Protein AF-A0A401TVE0-F1 (afdb_monomer)

pLDDT: mean 74.95, std 12.43, range [40.84, 87.5]

Radius of gyration: 21.17 Å; Cα contacts (8 Å, |Δi|>4): 58; chains: 1; bounding box: 26×67×61 Å

Sequence (113 aa):
MEPEGRFAAMRFAALLNNLSQSLSRDNVDSLKFLCREMIGKRRLEAMASGLQLFQQLEELNLLGPDNTDTLSGLLSAIQRHDLQQQLDAFQQRGQEPQADSGNSSNGHGEVRG

Solvent-accessible surface area (backbone atoms only — not comparable to full-atom values): 6924 Å² total; per-residue (Å²): 136,78,75,64,63,60,57,46,48,53,56,41,52,53,48,45,52,52,49,35,70,74,48,49,72,71,51,36,52,52,48,51,62,66,40,38,79,79,67,30,62,76,56,52,74,73,39,90,46,53,43,51,51,53,53,50,32,36,77,68,70,56,25,47,78,91,40,49,63,57,56,46,54,52,32,58,74,70,67,37,62,71,58,45,52,58,51,49,55,50,45,55,71,70,50,72,79,91,73,89,77,79,91,86,85,84,87,75,85,82,77,91,128

Foldseek 3Di:
DDPVQVVQQVLVLVLLVVVQVVDDPVLLVLLLVVCCVVQNPVQSVVDPTSSSVQVSCVVVVVDGSVHCPNVVVSCVSVPNVVSVVSSVVSNCVVDPPPPPDDDDDDDDDDDDD

Mean predicted aligned error: 11.14 Å

Organism: Chiloscyllium punctatum (NCBI:txid137246)

InterPro domains:
  IPR001875 Death effector domain [PF01335] (12-92)
  IPR001875 Death effector domain [PS50168] (11-89)
  IPR001875 Death effector domain [SM00031] (10-89)
  IPR011029 Death-like domain superfamily [G3DSA:1.10.533.10] (10-109)
  IPR011029 Death-like domain superfamily [SSF47986] (10-100)

Secondary structure (DSSP, 8-state):
--SHHHHHHHHHHHHHHHHHHH--HHHHHHHHHHHHHHT-HHHHHT--SHHHHHHHHHHTTSS-SS--HHHHHHHHHTT-HHHHHHHHHHHHHHS-------------PPPP-

Nearest PDB structures (foldseek):
  8yd8-assembly1_L  TM=9.693E-01  e=2.804E-05  Homo sapiens
  6p6b-assembly1_A  TM=9.054E-01  e=4.141E-03  Homo sapiens
  4iz7-assembly2_B  TM=8.717E-01  e=6.786E-03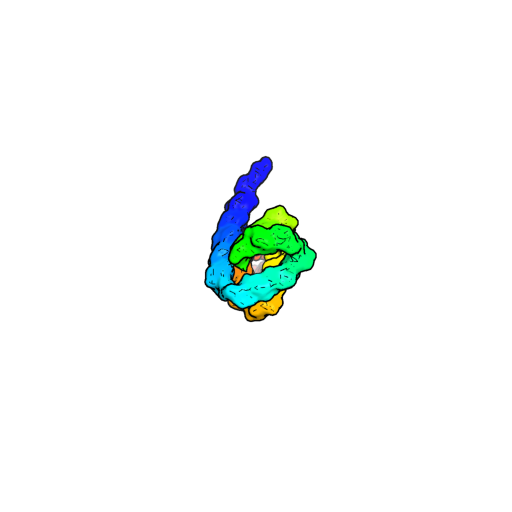  Cricetulus griseus
  1n3k-assembly1_A  TM=7.708E-01  e=6.786E-03  Cricetulus griseus
  6p6c-assembly1_A  TM=7.173E-01  e=9.965E-03  Homo sapiens

Structure (mmCIF, N/CA/C/O backbone):
data_AF-A0A401TVE0-F1
#
_entry.id   AF-A0A401TVE0-F1
#
loop_
_atom_site.group_PDB
_atom_site.id
_atom_site.type_symbol
_atom_site.label_atom_id
_atom_site.label_alt_id
_atom_site.label_comp_id
_atom_site.label_asym_id
_atom_site.label_entity_id
_atom_site.label_seq_id
_atom_site.pdbx_PDB_ins_code
_atom_site.Cartn_x
_atom_site.Cartn_y
_atom_site.Cartn_z
_atom_site.occupancy
_atom_site.B_iso_or_equiv
_atom_site.auth_seq_id
_atom_site.auth_comp_id
_atom_site.auth_asym_id
_atom_site.auth_atom_id
_atom_site.pdbx_PDB_model_num
ATOM 1 N N . MET A 1 1 ? 7.306 -24.201 13.526 1.00 40.84 1 MET A N 1
ATOM 2 C CA . MET A 1 1 ? 6.729 -22.893 13.149 1.00 40.84 1 MET A CA 1
ATOM 3 C C . MET A 1 1 ? 7.707 -22.234 12.204 1.00 40.84 1 MET A C 1
ATOM 5 O O . MET A 1 1 ? 8.890 -22.188 12.519 1.00 40.84 1 MET A O 1
ATOM 9 N N . GLU A 1 2 ? 7.237 -21.891 11.014 1.00 44.50 2 GLU A N 1
ATOM 10 C CA . GLU A 1 2 ? 8.047 -21.805 9.796 1.00 44.50 2 GLU A CA 1
ATOM 11 C C . GLU A 1 2 ? 8.758 -20.442 9.653 1.00 44.50 2 GLU A C 1
ATOM 13 O O . GLU A 1 2 ? 8.135 -19.403 9.873 1.00 44.50 2 GLU A O 1
ATOM 18 N N . PRO A 1 3 ? 10.061 -20.410 9.308 1.00 50.44 3 PRO A N 1
ATOM 19 C CA . PRO A 1 3 ? 10.832 -19.172 9.153 1.00 50.44 3 PRO A CA 1
ATOM 20 C C . PRO A 1 3 ? 10.589 -18.436 7.820 1.00 50.44 3 PRO A C 1
ATOM 22 O O . P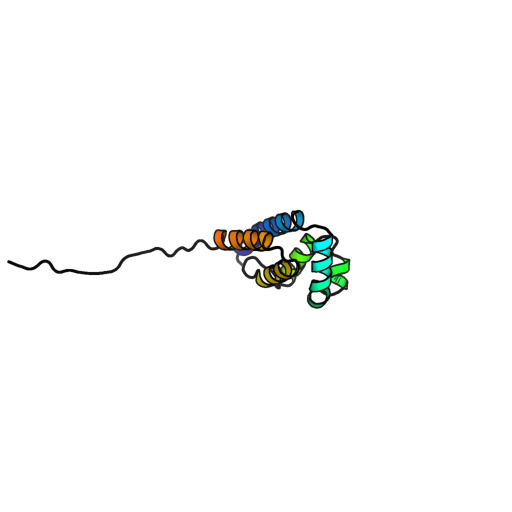RO A 1 3 ? 11.078 -17.319 7.657 1.00 50.44 3 PRO A O 1
ATOM 25 N N . GLU A 1 4 ? 9.830 -19.016 6.886 1.0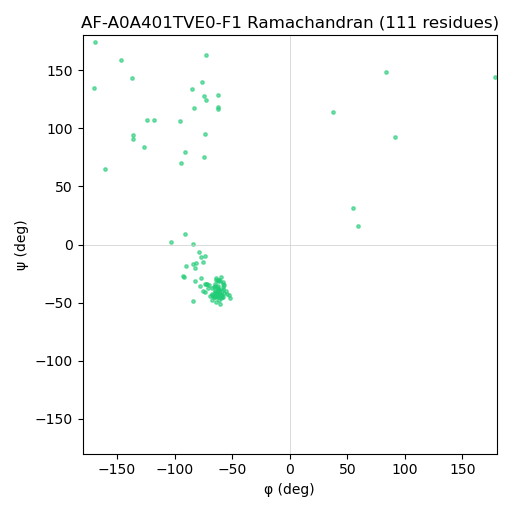0 52.62 4 GLU A N 1
ATOM 26 C CA . GLU A 1 4 ? 9.676 -18.495 5.516 1.00 52.62 4 GLU A CA 1
ATOM 27 C C . GLU A 1 4 ? 8.830 -17.213 5.442 1.00 52.62 4 GLU A C 1
ATOM 29 O O . GLU A 1 4 ? 9.161 -16.282 4.704 1.00 52.62 4 GLU A O 1
ATOM 34 N N . GLY A 1 5 ? 7.818 -17.078 6.306 1.00 61.03 5 GLY A N 1
ATOM 35 C CA . GLY A 1 5 ? 6.944 -15.898 6.322 1.00 61.03 5 GLY A CA 1
ATOM 36 C C . GLY A 1 5 ? 7.663 -14.587 6.673 1.00 61.03 5 GLY A C 1
ATOM 37 O O . GLY A 1 5 ? 7.286 -13.520 6.190 1.00 61.03 5 GLY A O 1
ATOM 38 N N . ARG A 1 6 ? 8.751 -14.639 7.460 1.00 65.88 6 ARG A N 1
ATOM 39 C CA . ARG A 1 6 ? 9.490 -13.425 7.868 1.00 65.88 6 ARG A CA 1
ATOM 40 C C . ARG A 1 6 ? 10.239 -12.784 6.702 1.00 65.88 6 ARG A C 1
ATOM 42 O O . ARG A 1 6 ? 10.333 -11.560 6.647 1.00 65.88 6 ARG A O 1
ATOM 49 N N . PHE A 1 7 ? 10.759 -13.584 5.772 1.00 75.69 7 PHE A N 1
ATOM 50 C CA . PHE A 1 7 ? 11.506 -13.064 4.626 1.00 75.69 7 PHE A CA 1
ATOM 51 C C . PHE A 1 7 ? 10.579 -12.439 3.580 1.00 75.69 7 PHE A C 1
ATOM 53 O O . PHE A 1 7 ? 10.886 -11.365 3.058 1.00 75.69 7 PHE A O 1
ATOM 60 N N . ALA A 1 8 ? 9.424 -13.060 3.323 1.00 74.19 8 ALA A N 1
ATOM 61 C CA . ALA A 1 8 ? 8.399 -12.501 2.444 1.00 74.19 8 ALA A CA 1
ATOM 62 C C . ALA A 1 8 ? 7.864 -11.165 2.987 1.00 74.19 8 ALA A C 1
ATOM 64 O O . ALA A 1 8 ? 7.828 -10.178 2.250 1.00 74.19 8 ALA A O 1
ATOM 65 N N . ALA A 1 9 ? 7.571 -11.096 4.292 1.00 75.38 9 ALA A N 1
ATOM 66 C CA . ALA A 1 9 ? 7.141 -9.866 4.954 1.00 75.38 9 ALA A CA 1
ATOM 67 C C . A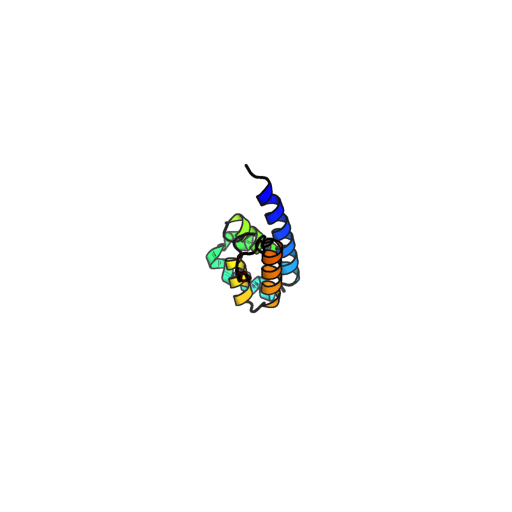LA A 1 9 ? 8.195 -8.747 4.870 1.00 75.38 9 ALA A C 1
ATOM 69 O O . ALA A 1 9 ? 7.855 -7.614 4.553 1.00 75.38 9 ALA A O 1
ATOM 70 N N . MET A 1 10 ? 9.490 -9.040 5.061 1.00 80.38 10 MET A N 1
ATOM 71 C CA . MET A 1 10 ? 10.552 -8.025 4.919 1.00 80.38 10 MET A CA 1
ATOM 72 C C . MET A 1 10 ? 10.675 -7.489 3.490 1.00 80.38 10 MET A C 1
ATOM 74 O O . MET A 1 10 ? 10.839 -6.284 3.288 1.00 80.38 10 MET A O 1
ATOM 78 N N . ARG A 1 11 ? 10.591 -8.371 2.488 1.00 82.81 11 ARG A N 1
ATOM 79 C CA . ARG A 1 11 ? 10.621 -7.969 1.076 1.00 82.81 11 ARG A CA 1
ATOM 80 C C . ARG A 1 11 ? 9.395 -7.125 0.725 1.00 82.81 11 ARG A C 1
ATOM 82 O O . ARG A 1 11 ? 9.529 -6.116 0.034 1.00 82.81 11 ARG A O 1
ATOM 89 N N . PHE A 1 12 ? 8.231 -7.500 1.247 1.00 83.56 12 PHE A N 1
ATOM 90 C CA . PHE A 1 12 ? 6.991 -6.759 1.067 1.00 83.56 12 PHE A CA 1
ATOM 91 C C . PHE A 1 12 ? 7.040 -5.395 1.768 1.00 83.56 12 PHE A C 1
ATOM 93 O O . PHE A 1 12 ? 6.742 -4.378 1.153 1.00 83.56 12 PHE A O 1
ATOM 100 N N . ALA A 1 13 ? 7.535 -5.324 3.004 1.00 83.00 13 ALA A N 1
ATOM 101 C CA . ALA A 1 13 ? 7.737 -4.070 3.726 1.00 83.00 13 ALA A CA 1
ATOM 102 C C . ALA A 1 13 ? 8.675 -3.106 2.974 1.00 83.00 13 ALA A C 1
ATOM 104 O O . ALA A 1 13 ? 8.424 -1.899 2.930 1.00 83.00 13 ALA A O 1
ATOM 105 N N . ALA A 1 14 ? 9.725 -3.624 2.324 1.00 85.94 14 ALA A N 1
ATOM 106 C CA . ALA A 1 14 ? 10.603 -2.822 1.472 1.00 85.94 14 ALA A CA 1
ATOM 107 C C . ALA A 1 14 ? 9.873 -2.272 0.231 1.00 85.94 14 ALA A C 1
ATOM 109 O O . ALA A 1 14 ? 10.060 -1.103 -0.117 1.00 85.94 14 ALA A O 1
ATOM 110 N N . LEU A 1 15 ? 9.010 -3.080 -0.398 1.00 86.56 15 LEU A N 1
ATOM 111 C CA . LEU A 1 15 ? 8.141 -2.643 -1.492 1.00 86.56 15 LEU A CA 1
ATOM 112 C C . LEU A 1 15 ? 7.194 -1.530 -1.024 1.00 86.56 15 LEU A C 1
ATOM 114 O O . LEU A 1 15 ? 7.163 -0.465 -1.633 1.00 86.56 15 LEU A O 1
ATOM 118 N N . LEU A 1 16 ? 6.481 -1.733 0.088 1.00 85.94 16 LEU A N 1
ATOM 119 C CA . LEU A 1 16 ? 5.571 -0.737 0.661 1.00 85.94 16 LEU A CA 1
ATOM 120 C C . LEU A 1 16 ? 6.277 0.593 0.934 1.00 85.94 16 LEU A C 1
ATOM 122 O O . LEU A 1 16 ? 5.717 1.658 0.677 1.00 85.94 16 LEU A O 1
ATOM 126 N N . ASN A 1 17 ? 7.519 0.545 1.420 1.00 86.88 17 ASN A N 1
ATOM 127 C CA . ASN A 1 17 ? 8.328 1.738 1.640 1.00 86.88 17 ASN A CA 1
ATOM 128 C C . ASN A 1 17 ? 8.679 2.458 0.329 1.00 86.88 17 ASN A C 1
ATOM 130 O O . ASN A 1 17 ? 8.703 3.687 0.293 1.00 86.88 17 ASN A O 1
ATOM 134 N N . ASN A 1 18 ? 8.926 1.726 -0.758 1.00 87.50 18 ASN A N 1
ATOM 135 C CA . ASN A 1 18 ? 9.139 2.324 -2.075 1.00 87.50 18 ASN A CA 1
ATOM 136 C C . ASN A 1 18 ? 7.849 2.970 -2.609 1.00 87.50 18 ASN A C 1
ATOM 138 O O . ASN A 1 18 ? 7.840 4.149 -2.965 1.00 87.50 18 ASN A O 1
ATOM 142 N N . LEU A 1 19 ? 6.728 2.245 -2.535 1.00 85.06 19 LEU A N 1
ATOM 143 C CA . LEU A 1 19 ? 5.417 2.755 -2.939 1.00 85.06 19 LEU A CA 1
ATOM 144 C C . LEU A 1 19 ? 5.043 4.009 -2.141 1.00 85.06 19 LEU A C 1
ATOM 146 O O . LEU A 1 19 ? 4.607 4.999 -2.718 1.00 85.06 19 LEU A O 1
ATOM 150 N N . SER A 1 20 ? 5.280 4.010 -0.826 1.00 83.69 20 SER A N 1
ATOM 151 C CA . SER A 1 20 ? 5.030 5.168 0.034 1.00 83.69 20 SER A CA 1
ATOM 152 C C . SER A 1 20 ? 5.872 6.389 -0.331 1.00 83.69 20 SER A C 1
ATOM 154 O O . SER A 1 20 ? 5.403 7.499 -0.102 1.00 83.69 20 SER A O 1
ATOM 156 N N . GLN A 1 21 ? 7.081 6.221 -0.870 1.00 84.44 21 GLN A N 1
ATOM 157 C CA . GLN A 1 21 ? 7.896 7.347 -1.346 1.00 84.44 21 GLN A CA 1
ATOM 158 C C . GLN A 1 21 ? 7.350 7.929 -2.649 1.00 84.44 21 GLN A C 1
ATOM 160 O O . GLN A 1 21 ? 7.389 9.139 -2.858 1.00 84.44 21 GLN A O 1
ATOM 165 N N . SER A 1 22 ? 6.782 7.074 -3.495 1.00 85.25 22 SER A N 1
ATOM 166 C CA . SER A 1 22 ? 6.069 7.492 -4.698 1.00 85.25 22 SER A CA 1
ATOM 167 C C . SER A 1 22 ? 4.680 8.070 -4.396 1.00 85.25 22 SER A C 1
ATOM 169 O O . SER A 1 22 ? 4.088 8.724 -5.252 1.00 85.25 22 SER A O 1
ATOM 171 N N . LEU A 1 23 ? 4.118 7.880 -3.199 1.00 83.69 23 LEU A N 1
ATOM 172 C CA . LEU A 1 23 ? 2.844 8.484 -2.806 1.00 83.69 23 LEU A CA 1
ATOM 173 C C . LEU A 1 23 ? 3.038 9.922 -2.307 1.00 83.69 23 LEU A C 1
ATOM 175 O O . LEU A 1 23 ? 3.663 10.178 -1.282 1.00 83.69 23 LEU A O 1
ATOM 179 N N . SER A 1 24 ? 2.434 10.875 -3.015 1.00 81.88 24 SER A N 1
ATOM 180 C CA . SER A 1 24 ? 2.324 12.268 -2.573 1.00 81.88 24 SER A CA 1
ATOM 181 C C . SER A 1 24 ? 1.320 12.422 -1.425 1.00 81.88 24 SER A C 1
ATOM 183 O O . SER A 1 24 ? 0.473 11.554 -1.207 1.00 81.88 24 SER A O 1
ATOM 185 N N . ARG A 1 25 ? 1.379 13.554 -0.712 1.00 81.81 25 ARG A N 1
ATOM 186 C CA . ARG A 1 25 ? 0.482 13.854 0.421 1.00 81.81 25 ARG A CA 1
ATOM 187 C C . ARG A 1 25 ? -0.998 13.740 0.044 1.00 81.81 25 ARG A C 1
ATOM 189 O O . ARG A 1 25 ? -1.737 13.114 0.789 1.00 81.81 25 ARG A O 1
ATOM 196 N N . ASP A 1 26 ? -1.394 14.239 -1.125 1.00 83.81 26 ASP A N 1
ATOM 197 C CA . ASP A 1 26 ? -2.767 14.143 -1.646 1.00 83.81 26 ASP A CA 1
ATOM 198 C C . ASP A 1 26 ? -3.231 12.695 -1.860 1.00 83.81 26 ASP A C 1
ATOM 200 O O . ASP A 1 26 ? -4.363 12.331 -1.533 1.00 83.81 26 ASP A O 1
ATOM 204 N N . ASN A 1 27 ? -2.334 11.831 -2.347 1.00 85.25 27 ASN A N 1
ATOM 205 C CA . ASN A 1 27 ? -2.633 10.410 -2.511 1.00 85.25 27 ASN A CA 1
ATOM 206 C C . ASN A 1 27 ? -2.803 9.736 -1.147 1.00 85.25 27 ASN A C 1
ATOM 208 O O . ASN A 1 27 ? -3.724 8.948 -0.960 1.00 85.25 27 ASN A O 1
ATOM 212 N N . VAL A 1 28 ? -1.929 10.052 -0.184 1.00 82.81 28 VAL A N 1
ATOM 213 C CA . VAL A 1 28 ? -2.030 9.530 1.186 1.00 82.81 28 VAL A CA 1
ATOM 214 C C . VAL A 1 28 ? -3.324 9.996 1.849 1.00 82.81 28 VAL A C 1
ATOM 216 O O . VAL A 1 28 ? -3.967 9.199 2.524 1.00 82.81 28 VAL A O 1
ATOM 219 N N . ASP A 1 29 ? -3.734 11.247 1.647 1.00 83.44 29 ASP A N 1
ATOM 220 C CA . ASP A 1 29 ? -4.987 11.773 2.194 1.00 83.44 29 ASP A CA 1
ATOM 221 C C . ASP A 1 29 ? -6.210 11.056 1.601 1.00 83.44 29 ASP A C 1
ATOM 223 O O . ASP A 1 29 ? -7.068 10.566 2.338 1.00 83.44 29 ASP A O 1
ATOM 227 N N . SER A 1 30 ? -6.213 10.852 0.280 1.00 86.69 30 SER A N 1
ATOM 228 C CA . SER A 1 30 ? -7.245 10.071 -0.415 1.00 86.69 30 SER A CA 1
ATOM 229 C C . SER A 1 30 ? -7.328 8.636 0.121 1.00 86.69 30 SER A C 1
ATOM 231 O O . SER A 1 30 ? -8.411 8.139 0.438 1.00 86.69 30 SER A O 1
ATOM 233 N N . LEU A 1 31 ? -6.176 7.983 0.307 1.00 84.50 31 LEU A N 1
ATOM 234 C CA . LEU A 1 31 ? -6.087 6.645 0.895 1.00 84.50 31 LEU A CA 1
ATOM 235 C C . LEU A 1 31 ? -6.598 6.608 2.337 1.00 84.50 31 LEU A C 1
ATOM 237 O O . LEU A 1 31 ? -7.321 5.683 2.702 1.00 84.50 31 LEU A O 1
ATOM 241 N N . LYS A 1 32 ? -6.262 7.611 3.155 1.00 81.62 32 LYS A N 1
ATOM 242 C CA . LYS A 1 32 ? -6.767 7.735 4.529 1.00 81.62 32 LYS A CA 1
ATOM 243 C C . LYS A 1 32 ? -8.285 7.867 4.556 1.00 81.62 32 LYS A C 1
ATOM 245 O O . LYS A 1 32 ? -8.925 7.278 5.425 1.00 81.62 32 LYS A O 1
ATOM 250 N N . PHE A 1 33 ? -8.862 8.604 3.609 1.00 84.06 33 PHE A N 1
ATOM 251 C CA . PHE A 1 33 ? -10.306 8.783 3.520 1.00 84.06 33 PHE A CA 1
ATOM 252 C C . PHE A 1 33 ? -11.022 7.467 3.195 1.00 84.06 33 PHE A C 1
ATOM 254 O O . PHE A 1 33 ? -11.981 7.108 3.878 1.00 84.06 33 PHE A O 1
ATOM 261 N N . LEU A 1 34 ? -10.497 6.713 2.224 1.00 83.62 34 LEU A N 1
ATOM 262 C CA . LEU A 1 34 ? -10.995 5.389 1.831 1.00 83.62 34 LEU A CA 1
ATOM 263 C C . LEU A 1 34 ? -10.826 4.357 2.954 1.00 83.62 34 LEU A C 1
ATOM 265 O O . LEU A 1 34 ? -11.753 3.625 3.293 1.00 83.62 34 LEU A O 1
ATOM 269 N N . CYS A 1 35 ? -9.657 4.337 3.595 1.00 79.62 35 CYS A N 1
ATOM 270 C CA . CYS A 1 35 ? -9.355 3.396 4.671 1.00 79.62 35 CYS A CA 1
ATOM 271 C C . CYS A 1 35 ? -10.068 3.718 5.983 1.00 79.62 35 CYS A C 1
ATOM 273 O O . CYS A 1 35 ? -10.033 2.894 6.896 1.00 79.62 35 CYS A O 1
ATOM 275 N N . ARG A 1 36 ? -10.720 4.879 6.128 1.00 80.81 36 ARG A N 1
ATOM 276 C CA . ARG A 1 36 ? -11.372 5.237 7.397 1.00 80.81 36 ARG A CA 1
ATOM 277 C C . ARG A 1 36 ? -12.469 4.271 7.800 1.00 80.81 36 ARG A C 1
ATOM 279 O O . ARG A 1 36 ? -12.694 4.099 8.996 1.00 80.81 36 ARG A O 1
ATOM 286 N N . GLU A 1 37 ? -13.132 3.680 6.816 1.00 76.75 37 GLU A N 1
ATOM 287 C CA . GLU A 1 37 ? -14.211 2.725 7.035 1.00 76.75 37 GLU A CA 1
ATOM 288 C C . GLU A 1 37 ? -13.678 1.315 7.321 1.00 76.75 37 GLU A C 1
ATOM 290 O O . GLU A 1 37 ? -14.256 0.605 8.135 1.00 76.75 37 GLU A O 1
ATOM 295 N N . MET A 1 38 ? -12.524 0.949 6.749 1.00 76.31 38 MET A N 1
ATOM 296 C CA . MET A 1 38 ? -11.890 -0.363 6.949 1.00 76.31 38 MET A CA 1
ATOM 297 C C . MET A 1 38 ? -11.035 -0.436 8.227 1.00 76.31 38 MET A C 1
ATOM 299 O O . MET A 1 38 ? -11.144 -1.376 9.005 1.00 76.31 38 MET A O 1
ATOM 303 N N . ILE A 1 39 ? -10.163 0.554 8.444 1.00 77.19 39 ILE A N 1
ATOM 304 C CA . ILE A 1 39 ? -9.141 0.576 9.508 1.00 77.19 39 ILE A CA 1
ATOM 305 C C . ILE A 1 39 ? -9.656 1.270 10.785 1.00 77.19 39 ILE A C 1
ATOM 307 O O . ILE A 1 39 ? -9.204 0.981 11.896 1.00 77.19 39 ILE A O 1
ATOM 311 N N . GLY A 1 40 ? -10.612 2.191 10.637 1.00 76.38 40 GLY A N 1
ATOM 312 C CA . GLY A 1 40 ? -11.196 2.965 11.730 1.00 76.38 40 GLY A CA 1
ATOM 313 C C . GLY A 1 40 ? -10.380 4.201 12.137 1.00 76.38 40 GLY A C 1
ATOM 314 O O . GLY A 1 40 ? -9.148 4.225 12.094 1.00 76.38 40 GLY A O 1
ATOM 315 N N . LYS A 1 41 ? -11.087 5.249 12.594 1.00 73.88 41 LYS A N 1
ATOM 316 C CA . LYS A 1 41 ? -10.498 6.556 12.959 1.00 73.88 41 LYS A CA 1
ATOM 317 C C . LYS A 1 41 ? -9.335 6.453 13.955 1.00 73.88 41 LYS A C 1
ATOM 319 O O . LYS A 1 41 ? -8.307 7.072 13.720 1.00 73.88 41 LYS A O 1
ATOM 324 N N . ARG A 1 42 ? -9.447 5.622 15.003 1.00 77.25 42 ARG A N 1
ATOM 325 C CA . ARG A 1 42 ? -8.389 5.475 16.029 1.00 77.25 42 ARG A CA 1
ATOM 326 C C . ARG A 1 42 ? -7.039 5.059 15.450 1.00 77.25 42 ARG A C 1
ATOM 328 O O . ARG A 1 42 ? -6.009 5.549 15.894 1.00 77.25 42 ARG A O 1
ATOM 335 N N . ARG A 1 43 ? -7.035 4.130 14.492 1.00 75.31 43 ARG A N 1
ATOM 336 C CA . ARG A 1 43 ? -5.792 3.643 13.884 1.00 75.31 43 ARG A CA 1
ATOM 337 C C . ARG A 1 43 ? -5.258 4.637 12.859 1.00 75.31 43 ARG A C 1
ATOM 339 O O . ARG A 1 43 ? -4.054 4.844 12.810 1.00 75.31 43 ARG A O 1
ATOM 346 N N . LEU A 1 44 ? -6.140 5.310 12.120 1.00 77.06 44 LEU A N 1
ATOM 347 C CA . LEU A 1 44 ? -5.757 6.392 11.209 1.00 77.06 44 LEU A CA 1
ATOM 348 C C . LEU A 1 44 ? -5.121 7.591 11.910 1.00 77.06 44 LEU A C 1
ATOM 350 O O . LEU A 1 44 ? -4.185 8.172 11.369 1.00 77.06 44 LEU A O 1
ATOM 354 N N . GLU A 1 45 ? -5.592 7.955 13.103 1.00 74.06 45 GLU A N 1
ATOM 355 C CA . GLU A 1 45 ? -4.987 9.033 13.895 1.00 74.06 45 GLU A CA 1
ATOM 356 C C . GLU A 1 45 ? -3.552 8.699 14.325 1.00 74.06 45 GLU A C 1
ATOM 358 O O . GLU A 1 45 ? -2.706 9.587 14.391 1.00 74.06 45 GLU A O 1
ATOM 363 N N . ALA A 1 46 ? -3.239 7.414 14.526 1.00 74.75 46 ALA A N 1
ATOM 364 C CA . ALA A 1 46 ? -1.875 6.951 14.778 1.00 74.75 46 ALA A CA 1
ATOM 365 C C . ALA A 1 46 ? -0.999 6.899 13.504 1.00 74.75 46 ALA A C 1
ATOM 367 O O . ALA A 1 46 ? 0.217 6.718 13.587 1.00 74.75 46 ALA A O 1
ATOM 368 N N . MET A 1 47 ? -1.582 7.051 12.309 1.00 76.38 47 MET A N 1
ATOM 369 C CA . MET A 1 47 ? -0.867 6.962 11.033 1.00 76.38 47 MET A CA 1
ATOM 370 C C . MET A 1 47 ? -0.449 8.337 10.515 1.00 76.38 47 MET A C 1
ATOM 372 O O . MET A 1 47 ? -1.242 9.091 9.946 1.00 76.38 47 MET A O 1
ATOM 376 N N . ALA A 1 48 ? 0.845 8.632 10.601 1.00 66.38 48 ALA A N 1
ATOM 377 C CA . ALA A 1 48 ? 1.414 9.856 10.037 1.00 66.38 48 ALA A CA 1
ATOM 378 C C . ALA A 1 48 ? 1.710 9.764 8.525 1.00 66.38 48 ALA A C 1
ATOM 380 O O . ALA A 1 48 ? 1.810 10.795 7.867 1.00 66.38 48 ALA A O 1
ATOM 381 N N . SER A 1 49 ? 1.824 8.556 7.957 1.00 75.25 49 SER A N 1
ATOM 382 C CA . SER A 1 49 ? 2.283 8.353 6.574 1.00 75.25 49 SER A CA 1
ATOM 383 C C . SER A 1 49 ? 1.607 7.158 5.893 1.00 75.25 49 SER A C 1
ATOM 385 O O . SER A 1 49 ? 1.111 6.262 6.577 1.00 75.25 49 SER A O 1
ATOM 387 N N . GLY A 1 50 ? 1.605 7.126 4.555 1.00 76.94 50 GLY A N 1
ATOM 388 C CA . GLY A 1 50 ? 1.031 6.024 3.766 1.00 76.94 50 GLY A CA 1
ATOM 389 C C . GLY A 1 50 ? 1.653 4.665 4.105 1.00 76.94 50 GLY A C 1
ATOM 390 O O . GLY A 1 50 ? 0.944 3.671 4.200 1.00 76.94 50 GLY A O 1
ATOM 391 N N . LEU A 1 51 ? 2.952 4.637 4.421 1.00 82.62 51 LEU A N 1
ATOM 392 C CA . LEU A 1 51 ? 3.638 3.429 4.886 1.00 82.62 51 LEU A CA 1
ATOM 393 C C . LEU A 1 51 ? 3.021 2.831 6.159 1.00 82.62 51 LEU A C 1
ATOM 395 O O . LEU A 1 51 ? 2.786 1.628 6.215 1.00 82.62 51 LEU A O 1
ATOM 399 N N . GLN A 1 52 ? 2.715 3.672 7.154 1.00 83.00 52 GLN A N 1
ATOM 400 C CA . GLN A 1 52 ? 2.061 3.227 8.392 1.00 83.00 52 GLN A CA 1
ATOM 401 C C . GLN A 1 52 ? 0.678 2.638 8.096 1.00 83.00 52 GLN A C 1
ATOM 403 O O . GLN A 1 52 ? 0.265 1.682 8.744 1.00 83.00 52 GLN A O 1
ATOM 408 N N . LEU A 1 53 ? -0.037 3.192 7.112 1.00 84.06 53 LEU A N 1
ATOM 409 C CA . LEU A 1 53 ? -1.330 2.669 6.681 1.00 84.06 53 LEU A CA 1
ATOM 410 C C . LEU A 1 53 ? -1.200 1.258 6.104 1.00 84.06 53 LEU A C 1
ATOM 412 O O . LEU A 1 53 ? -1.957 0.373 6.495 1.00 84.06 53 LEU A O 1
ATOM 416 N N . PHE A 1 54 ? -0.202 1.021 5.254 1.00 83.44 54 PHE A N 1
ATOM 417 C CA . PHE A 1 54 ? 0.041 -0.305 4.691 1.00 83.44 54 PHE A CA 1
ATOM 418 C C . PHE A 1 54 ? 0.499 -1.324 5.735 1.00 83.44 54 PHE A C 1
ATOM 420 O O . PHE A 1 54 ? -0.039 -2.426 5.769 1.00 83.44 54 PHE A O 1
ATOM 427 N N . GLN A 1 55 ? 1.413 -0.947 6.635 1.00 80.75 55 GLN A N 1
ATOM 428 C CA . GLN A 1 55 ? 1.847 -1.822 7.732 1.00 80.75 55 GLN A CA 1
ATOM 429 C C . GLN A 1 55 ? 0.682 -2.249 8.621 1.00 80.75 55 GLN A C 1
ATOM 431 O O . GLN A 1 55 ? 0.617 -3.388 9.066 1.00 80.75 55 GLN A O 1
ATOM 436 N N . GLN A 1 56 ? -0.286 -1.362 8.843 1.00 83.44 56 GLN A N 1
ATOM 437 C CA . GLN A 1 56 ? -1.437 -1.729 9.651 1.00 83.44 56 GLN A CA 1
ATOM 438 C C . GLN A 1 56 ? -2.466 -2.590 8.949 1.00 83.44 56 GLN A C 1
ATOM 440 O O . GLN A 1 56 ? -3.145 -3.360 9.626 1.00 83.44 56 GLN A O 1
ATOM 445 N N . LEU A 1 57 ? -2.600 -2.474 7.630 1.00 83.62 57 LEU A N 1
ATOM 446 C CA . LEU A 1 57 ? -3.362 -3.454 6.864 1.00 83.62 57 LEU A CA 1
ATOM 447 C C . LEU A 1 57 ? -2.683 -4.827 6.932 1.00 83.62 57 LEU A C 1
ATOM 449 O O . LEU A 1 57 ? -3.381 -5.834 7.031 1.00 83.62 57 LEU A O 1
ATOM 453 N N . GLU A 1 58 ? -1.347 -4.853 6.953 1.00 81.56 58 GLU A N 1
ATOM 454 C CA . GLU A 1 58 ? -0.570 -6.082 7.128 1.00 81.56 58 GLU A CA 1
ATOM 455 C C . GLU A 1 58 ? -0.806 -6.725 8.499 1.00 81.56 58 GLU A C 1
ATOM 457 O O . GLU A 1 58 ? -1.186 -7.892 8.579 1.00 81.56 58 GLU A O 1
ATOM 462 N N . GLU A 1 59 ? -0.715 -5.943 9.579 1.00 81.38 59 GLU A N 1
ATOM 463 C CA . GLU A 1 59 ? -1.017 -6.423 10.935 1.00 81.38 59 GLU A CA 1
ATOM 464 C C . GLU A 1 59 ? -2.462 -6.931 11.087 1.00 81.38 59 GLU A C 1
ATOM 466 O O . GLU A 1 59 ? -2.729 -7.800 11.915 1.00 81.38 59 GLU A O 1
ATOM 471 N N . LEU A 1 60 ? -3.405 -6.409 10.294 1.00 79.00 60 LEU A N 1
ATOM 472 C CA . LEU A 1 60 ? -4.805 -6.853 10.288 1.00 79.00 60 LEU A CA 1
ATOM 473 C C . LEU A 1 60 ? -5.057 -8.075 9.398 1.00 79.00 60 LEU A C 1
ATOM 475 O O . LEU A 1 60 ? -6.202 -8.510 9.301 1.00 79.00 60 LEU A O 1
ATOM 479 N N . ASN A 1 61 ? -4.028 -8.612 8.735 1.00 79.00 61 ASN A N 1
ATOM 480 C CA . ASN A 1 61 ? -4.151 -9.668 7.726 1.00 79.00 61 ASN A CA 1
ATOM 481 C C . ASN A 1 61 ? -5.031 -9.276 6.518 1.00 79.00 61 ASN A C 1
ATOM 483 O O . ASN A 1 61 ? -5.453 -10.121 5.735 1.00 79.00 61 ASN A O 1
ATOM 487 N N . LEU A 1 62 ? -5.305 -7.978 6.355 1.00 79.62 62 LEU A N 1
ATOM 488 C CA . LEU A 1 62 ? -6.024 -7.423 5.206 1.00 79.62 62 LEU A CA 1
ATOM 489 C C . LEU A 1 62 ? -5.085 -7.173 4.025 1.00 79.62 62 LEU A C 1
ATOM 491 O O . LEU A 1 62 ? -5.540 -6.984 2.901 1.00 79.62 62 LEU A O 1
ATOM 495 N N . LEU A 1 63 ? -3.782 -7.139 4.283 1.00 84.00 63 LEU A N 1
ATOM 496 C CA . LEU A 1 63 ? -2.740 -6.975 3.289 1.00 84.00 63 LEU A CA 1
ATOM 497 C C . LEU A 1 63 ? -1.604 -7.948 3.596 1.00 84.00 63 LEU A C 1
ATOM 499 O O . LEU A 1 63 ? -1.280 -8.184 4.752 1.00 84.00 63 LEU A O 1
ATOM 503 N N . GLY A 1 64 ? -0.978 -8.517 2.580 1.00 80.62 64 GLY A N 1
ATOM 504 C CA . GLY A 1 64 ? 0.160 -9.398 2.784 1.00 80.62 64 GLY A CA 1
ATOM 505 C C . GLY A 1 64 ? 0.882 -9.729 1.487 1.00 80.62 64 GLY A C 1
ATOM 506 O O . GLY A 1 64 ? 0.408 -9.365 0.409 1.00 80.62 64 GLY A O 1
ATOM 507 N N . PRO A 1 65 ? 2.015 -10.442 1.579 1.00 76.56 65 PRO A N 1
ATOM 508 C CA . PRO A 1 65 ? 2.769 -10.880 0.407 1.00 76.56 65 PRO A CA 1
ATOM 509 C C . PRO A 1 65 ? 1.948 -11.795 -0.514 1.00 76.56 65 PRO A C 1
ATOM 511 O O . PRO A 1 65 ? 2.125 -11.733 -1.728 1.00 76.56 65 PRO A O 1
ATOM 514 N N . ASP A 1 66 ? 1.027 -12.582 0.046 1.00 75.25 66 ASP A N 1
ATOM 515 C CA . ASP A 1 66 ? 0.108 -13.458 -0.691 1.00 75.25 66 ASP A CA 1
ATOM 516 C C . ASP A 1 66 ? -1.216 -12.781 -1.065 1.00 75.25 66 ASP A C 1
ATOM 518 O O . ASP A 1 66 ? -1.917 -13.259 -1.952 1.00 75.25 66 ASP A O 1
ATOM 522 N N . ASN A 1 67 ? -1.570 -11.672 -0.404 1.00 77.62 67 ASN A N 1
ATOM 523 C CA . ASN A 1 67 ? -2.863 -11.020 -0.583 1.00 77.62 67 ASN A CA 1
ATOM 524 C C . ASN A 1 67 ? -2.705 -9.500 -0.695 1.00 77.62 67 ASN A C 1
ATOM 526 O O . ASN A 1 67 ? -2.702 -8.768 0.298 1.00 77.62 67 ASN A O 1
ATOM 530 N N . THR A 1 68 ? -2.551 -9.028 -1.927 1.00 83.38 68 THR A N 1
ATOM 531 C CA . THR A 1 68 ? -2.341 -7.614 -2.264 1.00 83.38 68 THR A CA 1
ATOM 532 C C . THR A 1 68 ? -3.588 -6.930 -2.824 1.00 83.38 68 THR A C 1
ATOM 534 O O . THR A 1 68 ? -3.541 -5.733 -3.110 1.00 83.38 68 THR A O 1
ATOM 537 N N . ASP A 1 69 ? -4.718 -7.637 -2.909 1.00 82.19 69 ASP A N 1
ATOM 538 C CA . ASP A 1 69 ? -5.999 -7.139 -3.428 1.00 82.19 69 ASP A CA 1
ATOM 539 C C . ASP A 1 69 ? -6.439 -5.828 -2.771 1.00 82.19 69 ASP A C 1
ATOM 541 O O . ASP A 1 69 ? -6.780 -4.859 -3.452 1.00 82.19 69 ASP A O 1
ATOM 545 N N . THR A 1 70 ? -6.341 -5.750 -1.441 1.00 84.50 70 THR A N 1
ATOM 546 C CA . THR A 1 70 ? -6.692 -4.540 -0.686 1.00 84.50 70 THR A CA 1
ATOM 547 C C . THR A 1 70 ? -5.849 -3.346 -1.124 1.00 84.50 70 THR A C 1
ATOM 549 O O . THR A 1 70 ? -6.369 -2.250 -1.332 1.00 84.50 70 THR A O 1
ATOM 552 N N . LEU A 1 71 ? -4.544 -3.549 -1.317 1.00 84.75 71 LEU A N 1
ATOM 553 C CA . LEU A 1 71 ? -3.648 -2.498 -1.789 1.00 84.75 71 LEU A CA 1
ATOM 554 C C . LEU A 1 71 ? -3.897 -2.167 -3.264 1.00 84.75 71 LEU A C 1
ATOM 556 O O . LEU A 1 71 ? -3.879 -0.995 -3.625 1.00 84.75 71 LEU A O 1
ATOM 560 N N . SER A 1 72 ? -4.198 -3.159 -4.099 1.00 85.38 72 SER A N 1
ATOM 561 C CA . SER A 1 72 ? -4.561 -2.954 -5.503 1.00 85.38 72 SER A CA 1
ATOM 562 C C . SER A 1 72 ? -5.816 -2.083 -5.641 1.00 85.38 72 SER A C 1
ATOM 564 O O . SER A 1 72 ? -5.799 -1.096 -6.377 1.00 85.38 72 SER A O 1
ATOM 566 N N . GLY A 1 73 ? -6.870 -2.356 -4.863 1.00 86.00 73 GLY A N 1
ATOM 567 C CA . GLY A 1 73 ? -8.090 -1.542 -4.839 1.00 86.00 73 GLY A CA 1
ATOM 568 C C . GLY A 1 73 ? -7.836 -0.103 -4.379 1.00 86.00 73 GLY A C 1
ATOM 569 O O . GLY A 1 73 ? -8.327 0.851 -4.985 1.00 86.00 73 GLY A O 1
ATOM 570 N N . LEU A 1 74 ? -6.996 0.068 -3.356 1.00 84.75 74 LEU A N 1
ATOM 571 C CA . LEU A 1 74 ? -6.565 1.377 -2.867 1.00 84.75 74 LEU A CA 1
ATOM 572 C C . LEU A 1 74 ? -5.777 2.171 -3.921 1.00 84.75 74 LEU A C 1
ATOM 574 O O . LEU A 1 74 ? -6.039 3.356 -4.130 1.00 84.75 74 LEU A O 1
ATOM 578 N N . LEU A 1 75 ? -4.842 1.520 -4.615 1.00 85.94 75 LEU A N 1
ATOM 579 C CA . LEU A 1 75 ? -4.052 2.123 -5.690 1.00 85.94 75 LEU A CA 1
ATOM 580 C C . LEU A 1 75 ? -4.911 2.468 -6.915 1.00 85.94 75 LEU A C 1
ATOM 582 O O . LEU A 1 75 ? -4.724 3.528 -7.516 1.00 85.94 75 LEU A O 1
ATOM 586 N N . SER A 1 76 ? -5.884 1.618 -7.244 1.00 85.12 76 SER A N 1
ATOM 587 C CA . SER A 1 76 ? -6.866 1.870 -8.301 1.00 85.12 76 SER A CA 1
ATOM 588 C C . SER A 1 76 ? -7.726 3.096 -7.986 1.00 85.12 76 SER A C 1
ATOM 590 O O . SER A 1 76 ? -8.013 3.894 -8.879 1.00 85.12 76 SER A O 1
ATOM 592 N N . ALA A 1 77 ? -8.103 3.296 -6.719 1.00 84.81 77 ALA A N 1
ATOM 593 C CA . ALA A 1 77 ? -8.910 4.441 -6.301 1.00 84.81 77 ALA A CA 1
ATOM 594 C C . ALA A 1 77 ? -8.180 5.785 -6.475 1.00 84.81 77 ALA A C 1
ATOM 596 O O . ALA A 1 77 ? -8.802 6.781 -6.834 1.00 84.81 77 ALA A O 1
ATOM 597 N N . ILE A 1 78 ? -6.856 5.807 -6.293 1.00 85.44 78 ILE A N 1
ATOM 598 C CA . ILE A 1 78 ? -6.010 6.982 -6.569 1.00 85.44 78 ILE A CA 1
ATOM 599 C C . ILE A 1 78 ? -5.462 7.006 -8.007 1.00 85.44 78 ILE A C 1
ATOM 601 O O . ILE A 1 78 ? -4.593 7.819 -8.318 1.00 85.44 78 ILE A O 1
ATOM 605 N N . GLN A 1 79 ? -5.933 6.102 -8.878 1.00 81.25 79 GLN A N 1
ATOM 606 C CA . GLN A 1 79 ? -5.528 5.979 -10.286 1.00 81.25 79 GLN A CA 1
ATOM 607 C C . GLN A 1 79 ? -4.005 5.821 -10.479 1.00 81.25 79 GLN A C 1
ATOM 609 O O . GLN A 1 79 ? -3.428 6.245 -11.481 1.00 81.25 79 GLN A O 1
ATOM 614 N N . ARG A 1 80 ? -3.317 5.190 -9.518 1.00 80.00 80 ARG A N 1
ATOM 615 C CA . ARG A 1 80 ? -1.864 4.958 -9.562 1.00 80.00 80 ARG A CA 1
ATOM 616 C C . ARG A 1 80 ? -1.543 3.583 -10.140 1.00 80.00 80 ARG A C 1
ATOM 618 O O . ARG A 1 80 ? -1.023 2.710 -9.449 1.00 80.00 80 ARG A O 1
ATOM 625 N N . HIS A 1 81 ? -1.778 3.435 -11.439 1.00 82.19 81 HIS A N 1
ATOM 626 C CA . HIS A 1 81 ? -1.440 2.216 -12.182 1.00 82.19 81 HIS A CA 1
ATOM 627 C C . HIS A 1 81 ? 0.055 1.864 -12.094 1.00 82.19 81 HIS A C 1
ATOM 629 O O . HIS A 1 81 ? 0.409 0.693 -12.010 1.00 82.19 81 HIS A O 1
ATOM 635 N N . ASP A 1 82 ? 0.932 2.872 -12.030 1.00 84.19 82 ASP A N 1
ATOM 636 C CA . ASP A 1 82 ? 2.383 2.681 -11.892 1.00 84.19 82 ASP A CA 1
ATOM 637 C C . ASP A 1 82 ? 2.762 1.902 -10.617 1.00 84.19 82 ASP A C 1
ATOM 639 O O . ASP A 1 82 ? 3.585 0.990 -10.638 1.00 84.19 82 ASP A O 1
ATOM 643 N N . LEU A 1 83 ? 2.083 2.194 -9.505 1.00 84.38 83 LEU A N 1
ATOM 644 C CA . LEU A 1 83 ? 2.311 1.521 -8.225 1.00 84.38 83 LEU A CA 1
ATOM 645 C C . LEU A 1 83 ? 1.762 0.091 -8.227 1.00 84.38 83 LEU A C 1
ATOM 647 O O . LEU A 1 83 ? 2.367 -0.793 -7.624 1.00 84.38 83 LEU A O 1
ATOM 651 N N . GLN A 1 84 ? 0.646 -0.148 -8.926 1.00 84.31 84 GLN A N 1
ATOM 652 C CA . GLN A 1 84 ? 0.116 -1.502 -9.11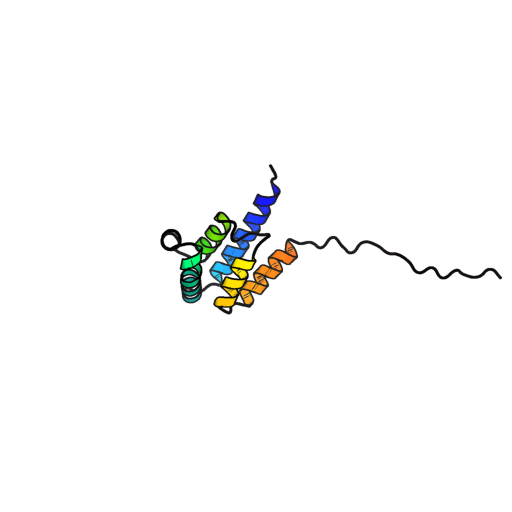0 1.00 84.31 84 GLN A CA 1
ATOM 653 C C . GLN A 1 84 ? 1.085 -2.366 -9.917 1.00 84.31 84 GLN A C 1
ATOM 655 O O . GLN A 1 84 ? 1.318 -3.507 -9.544 1.00 84.31 84 GLN A O 1
ATOM 660 N N . GLN A 1 85 ? 1.696 -1.818 -10.972 1.00 84.12 85 GLN A N 1
ATOM 661 C CA . GLN A 1 85 ? 2.695 -2.531 -11.774 1.00 84.12 85 GLN A CA 1
ATOM 662 C C . GLN A 1 85 ? 3.924 -2.925 -10.946 1.00 84.12 85 GLN A C 1
ATOM 664 O O . GLN A 1 85 ? 4.414 -4.044 -11.061 1.00 84.12 85 GLN A O 1
ATOM 669 N N . GLN A 1 86 ? 4.403 -2.041 -10.066 1.00 84.62 86 GLN A N 1
ATOM 670 C CA . GLN A 1 86 ? 5.516 -2.360 -9.165 1.00 84.62 86 GLN A CA 1
ATOM 671 C C . GLN A 1 86 ? 5.166 -3.483 -8.181 1.00 84.62 86 GLN A C 1
ATOM 673 O O . GLN A 1 86 ? 6.011 -4.320 -7.858 1.00 84.62 86 GLN A O 1
ATOM 678 N N . LEU A 1 87 ? 3.920 -3.506 -7.712 1.00 84.12 87 LEU A N 1
ATOM 679 C CA . LEU A 1 87 ? 3.419 -4.529 -6.809 1.00 84.12 87 LEU A CA 1
ATOM 680 C C . LEU A 1 87 ? 3.189 -5.879 -7.508 1.00 84.12 87 LEU A C 1
ATOM 682 O O . LEU A 1 87 ? 3.571 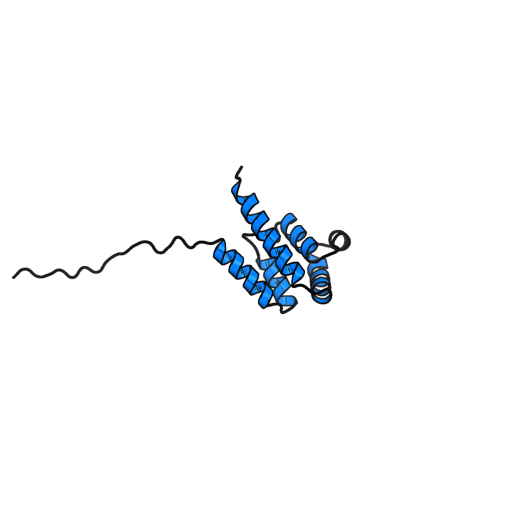-6.912 -6.961 1.00 84.12 87 LEU A O 1
ATOM 686 N N . ASP A 1 88 ? 2.658 -5.872 -8.727 1.00 82.12 88 ASP A N 1
ATOM 687 C CA . ASP A 1 88 ? 2.523 -7.066 -9.567 1.00 82.12 88 ASP A CA 1
ATOM 688 C C . ASP A 1 88 ? 3.898 -7.671 -9.886 1.00 82.12 88 ASP A C 1
ATOM 690 O O . AS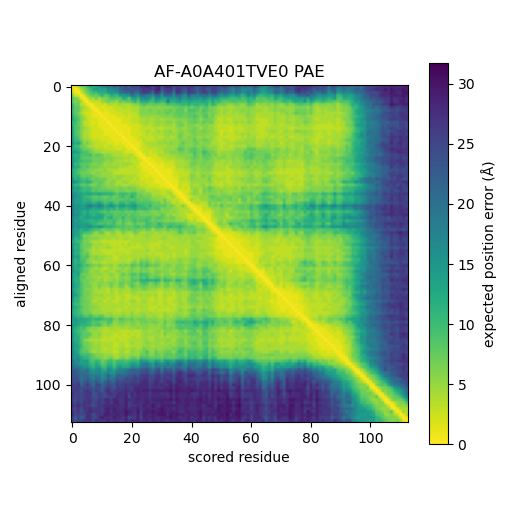P A 1 88 ? 4.148 -8.845 -9.618 1.00 82.12 88 ASP A O 1
ATOM 694 N N . ALA A 1 89 ? 4.855 -6.835 -10.303 1.00 82.88 89 ALA A N 1
ATOM 695 C CA . ALA A 1 89 ? 6.231 -7.254 -10.549 1.00 82.88 89 ALA A CA 1
ATOM 696 C C . ALA A 1 89 ? 6.889 -7.872 -9.305 1.00 82.88 89 ALA A C 1
ATOM 698 O O . ALA A 1 89 ? 7.721 -8.772 -9.422 1.00 82.88 89 ALA A O 1
ATOM 699 N N . PHE A 1 90 ? 6.529 -7.413 -8.103 1.00 80.62 90 PHE A N 1
ATOM 700 C CA . PHE A 1 90 ? 6.990 -8.020 -6.859 1.00 80.62 90 PHE A CA 1
ATOM 701 C C . PHE A 1 90 ? 6.385 -9.408 -6.627 1.00 80.62 90 PHE A C 1
ATOM 703 O O . PHE A 1 90 ? 7.131 -10.324 -6.273 1.00 80.62 90 PHE A O 1
ATOM 710 N N . GLN A 1 91 ? 5.078 -9.578 -6.855 1.00 74.94 91 GLN A N 1
ATOM 711 C CA . GLN A 1 91 ? 4.426 -10.886 -6.752 1.00 74.94 91 GLN A CA 1
ATOM 712 C C . GLN A 1 91 ? 4.972 -11.874 -7.786 1.00 74.94 91 GLN A C 1
ATOM 714 O O . GLN A 1 91 ? 5.335 -12.984 -7.408 1.00 74.94 91 GLN A O 1
ATOM 719 N N . GLN A 1 92 ? 5.164 -11.457 -9.041 1.00 71.38 92 GLN A N 1
ATOM 720 C CA . GLN A 1 92 ? 5.752 -12.307 -10.084 1.00 71.38 92 GLN A CA 1
ATOM 721 C C . GLN A 1 92 ? 7.192 -12.735 -9.780 1.00 71.38 92 GLN A C 1
ATOM 723 O O . GLN A 1 92 ? 7.618 -13.817 -10.164 1.00 71.38 92 GLN A O 1
ATOM 728 N N . ARG A 1 93 ? 7.968 -11.904 -9.075 1.00 66.31 93 ARG A N 1
ATOM 729 C CA . ARG A 1 93 ? 9.341 -12.251 -8.669 1.00 66.31 93 ARG A CA 1
ATOM 730 C C . ARG A 1 93 ? 9.407 -13.120 -7.411 1.00 66.31 93 ARG A C 1
ATOM 732 O O . ARG A 1 93 ? 10.480 -13.630 -7.099 1.00 66.31 93 ARG A O 1
ATOM 739 N N . GLY A 1 94 ? 8.316 -13.196 -6.648 1.00 59.59 94 GLY A N 1
ATOM 740 C CA . GLY A 1 94 ? 8.148 -14.104 -5.509 1.00 59.59 94 GLY A CA 1
ATOM 741 C C . GLY A 1 94 ? 7.510 -15.438 -5.906 1.00 59.59 94 GLY A C 1
ATOM 742 O O . GLY A 1 94 ? 7.801 -16.456 -5.291 1.00 59.59 94 GLY A O 1
ATOM 743 N N . GLN A 1 95 ? 6.694 -15.435 -6.960 1.00 48.06 95 GLN A N 1
ATOM 744 C CA . GLN A 1 95 ? 6.160 -16.614 -7.627 1.00 48.06 95 GLN A CA 1
ATOM 745 C C . GLN A 1 95 ? 7.109 -17.012 -8.759 1.00 48.06 95 GLN A C 1
ATOM 747 O O . GLN A 1 95 ? 6.847 -16.699 -9.912 1.00 48.06 95 GLN A O 1
ATOM 752 N N . GLU A 1 96 ? 8.224 -17.687 -8.467 1.00 43.25 96 GLU A N 1
ATOM 753 C CA . GLU A 1 96 ? 8.911 -18.424 -9.532 1.00 43.25 96 GLU A CA 1
ATOM 754 C C . GLU A 1 96 ? 7.954 -19.513 -10.047 1.00 43.25 96 GLU A C 1
ATOM 756 O O . GLU A 1 96 ? 7.596 -20.414 -9.282 1.00 43.25 96 GLU A O 1
ATOM 761 N N . PRO A 1 97 ? 7.513 -19.478 -11.318 1.00 46.84 97 PRO A N 1
ATOM 762 C CA . PRO A 1 97 ? 6.806 -20.605 -11.887 1.00 46.84 97 PRO A CA 1
ATOM 763 C C . PRO A 1 97 ? 7.831 -21.705 -12.153 1.00 46.84 97 PRO A C 1
ATOM 765 O O . PRO A 1 97 ? 8.466 -21.7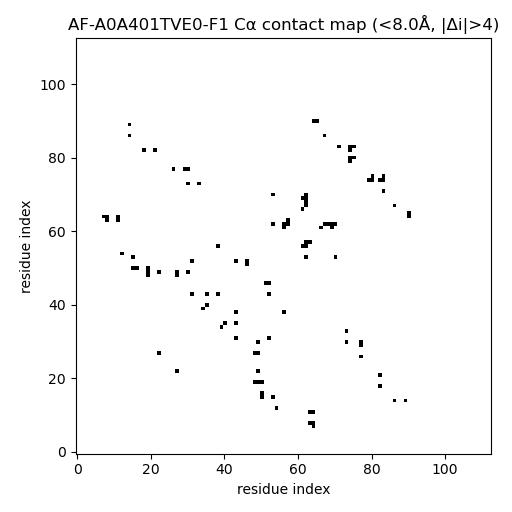64 -13.205 1.00 46.84 97 PRO A O 1
ATOM 768 N N . GLN A 1 98 ? 7.972 -22.623 -11.202 1.00 48.06 98 GLN A N 1
ATOM 769 C CA . GLN A 1 98 ? 8.525 -23.935 -11.495 1.00 48.06 98 GLN A CA 1
ATOM 770 C C . GLN A 1 98 ? 7.457 -24.753 -12.234 1.00 48.06 98 GLN A C 1
ATOM 772 O O . GLN A 1 98 ? 6.799 -25.606 -11.650 1.00 48.06 98 GLN 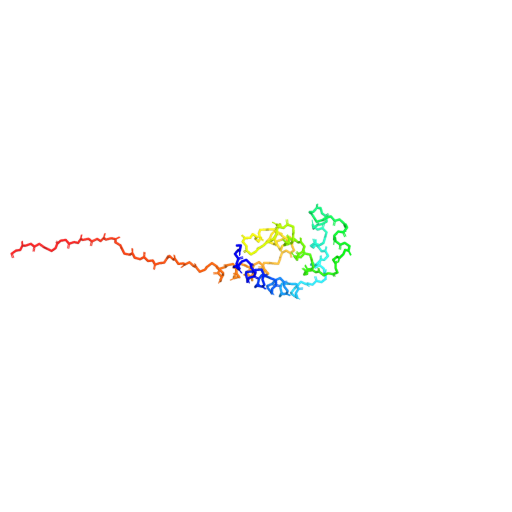A O 1
ATOM 777 N N . ALA A 1 99 ? 7.246 -24.458 -13.518 1.00 49.47 99 ALA A N 1
ATOM 778 C CA . ALA A 1 99 ? 6.463 -25.296 -14.423 1.00 49.47 99 ALA A CA 1
ATOM 779 C C . ALA A 1 99 ? 6.775 -24.980 -15.895 1.00 49.47 99 ALA A C 1
ATOM 781 O O . ALA A 1 99 ? 5.909 -24.562 -16.652 1.00 49.47 99 ALA A O 1
ATOM 782 N N . ASP A 1 100 ? 8.010 -25.239 -16.316 1.00 46.75 100 ASP A N 1
ATOM 783 C CA . ASP A 1 100 ? 8.210 -25.838 -17.637 1.00 46.75 100 ASP A CA 1
ATOM 784 C C . ASP A 1 100 ? 9.081 -27.082 -17.445 1.00 46.75 100 ASP A C 1
ATOM 786 O O . ASP A 1 100 ? 10.309 -27.059 -17.457 1.00 46.75 100 ASP A O 1
ATOM 790 N N . SER A 1 101 ? 8.419 -28.182 -17.093 1.00 54.44 101 SER A N 1
ATOM 791 C CA . SER A 1 101 ? 9.010 -29.515 -17.103 1.00 54.44 101 SER A CA 1
ATOM 792 C C . SER A 1 101 ? 8.153 -30.414 -17.977 1.00 54.44 101 SER A C 1
ATOM 794 O O . SER A 1 101 ? 7.088 -30.859 -17.567 1.00 54.44 101 SER A O 1
ATOM 796 N N . GLY A 1 102 ? 8.690 -30.727 -19.156 1.00 52.84 102 GLY A N 1
ATOM 797 C CA . GLY A 1 102 ? 8.724 -32.106 -19.634 1.00 52.84 102 GLY A CA 1
ATOM 798 C C . GLY A 1 102 ? 7.551 -32.594 -20.483 1.00 52.84 102 GLY A C 1
ATOM 799 O O . GLY A 1 102 ? 6.618 -33.206 -19.986 1.00 52.84 102 GLY A O 1
ATOM 800 N N . ASN A 1 103 ? 7.721 -32.458 -21.799 1.00 59.91 103 ASN A N 1
ATOM 801 C CA . ASN A 1 103 ? 7.719 -33.559 -22.775 1.00 59.91 103 ASN A CA 1
ATOM 802 C C . ASN A 1 103 ? 6.743 -34.749 -22.585 1.00 59.91 103 ASN A C 1
ATOM 804 O O . ASN A 1 103 ? 6.979 -35.640 -21.768 1.00 59.91 103 ASN A O 1
ATOM 808 N N . SER A 1 104 ? 5.792 -34.882 -23.515 1.00 53.31 104 SER A N 1
ATOM 809 C CA . SER A 1 104 ? 5.344 -36.146 -24.143 1.00 53.31 104 SER A CA 1
ATOM 810 C C . SER A 1 104 ? 4.207 -35.827 -25.115 1.00 53.31 104 SER A C 1
ATOM 812 O O . SER A 1 104 ? 3.377 -34.986 -24.815 1.00 53.31 104 SER A O 1
ATOM 814 N N . SER A 1 105 ? 4.011 -36.448 -26.269 1.00 56.56 105 SER A N 1
ATOM 815 C CA . SER A 1 105 ? 4.675 -37.513 -27.012 1.00 56.56 105 SER A CA 1
ATOM 816 C C . SER A 1 105 ? 3.992 -37.478 -28.384 1.00 56.56 105 SER A C 1
ATOM 818 O O . SER A 1 105 ? 2.765 -37.429 -28.432 1.00 56.56 105 SER A O 1
ATOM 820 N N . ASN A 1 106 ? 4.723 -37.540 -29.496 1.00 56.94 106 ASN A N 1
ATOM 821 C CA . ASN A 1 106 ? 4.117 -38.018 -30.738 1.00 56.94 106 ASN A CA 1
ATOM 822 C C . ASN A 1 106 ? 5.081 -38.977 -31.421 1.00 56.94 106 ASN A C 1
ATOM 824 O O . ASN A 1 106 ? 5.999 -38.574 -32.132 1.00 56.94 106 ASN A O 1
ATOM 828 N N . GLY A 1 107 ? 4.872 -40.263 -31.143 1.00 60.56 107 GLY A N 1
ATOM 829 C CA . GLY A 1 107 ? 5.482 -41.336 -31.901 1.00 60.56 107 GLY A CA 1
ATOM 830 C C . GLY A 1 107 ? 5.008 -41.270 -33.347 1.00 60.56 107 GLY A C 1
ATOM 831 O O . GLY A 1 107 ? 3.810 -41.231 -33.616 1.00 60.56 107 GLY A O 1
ATOM 832 N N . HIS A 1 108 ? 5.954 -41.294 -34.275 1.00 51.66 108 HIS A N 1
ATOM 833 C CA . HIS A 1 108 ? 5.689 -41.765 -35.622 1.00 51.66 108 HIS A CA 1
ATOM 834 C C . HIS A 1 108 ? 6.582 -42.982 -35.829 1.00 51.66 108 HIS A C 1
ATOM 836 O O . HIS A 1 108 ? 7.804 -42.866 -35.869 1.00 51.66 108 HIS A O 1
ATOM 842 N N . GLY A 1 109 ? 5.956 -44.160 -35.825 1.00 57.56 109 GLY A N 1
ATOM 843 C CA . GLY A 1 109 ? 6.632 -45.430 -36.040 1.00 57.56 109 GLY A CA 1
ATOM 844 C C . GLY A 1 109 ? 7.248 -45.456 -37.430 1.00 57.56 109 GLY A C 1
ATOM 845 O O . GLY A 1 109 ? 6.534 -45.352 -38.426 1.00 57.56 109 GLY A O 1
ATOM 846 N N . GLU A 1 110 ? 8.569 -45.589 -37.484 1.00 63.41 110 GLU A N 1
ATOM 847 C CA . GLU A 1 110 ? 9.268 -45.881 -38.724 1.00 63.41 110 GLU A CA 1
ATOM 848 C C . GLU A 1 110 ? 9.037 -47.351 -39.090 1.00 63.41 110 GLU A C 1
ATOM 850 O O . GLU A 1 110 ? 9.147 -48.272 -38.274 1.00 63.41 110 GLU A O 1
ATOM 855 N N . VAL A 1 111 ? 8.588 -47.519 -40.326 1.00 67.81 111 VAL A N 1
ATOM 856 C CA . VAL A 1 111 ? 8.032 -48.731 -40.910 1.00 67.81 111 VAL A CA 1
ATOM 857 C C . VAL A 1 111 ? 9.137 -49.729 -41.245 1.00 67.81 111 VAL A C 1
ATOM 859 O O . VAL A 1 111 ? 10.199 -49.370 -41.743 1.00 67.81 111 VAL A O 1
ATOM 862 N N . ARG A 1 112 ? 8.875 -51.011 -40.980 1.00 54.50 112 ARG A N 1
ATOM 863 C CA . ARG A 1 112 ? 9.733 -52.118 -41.415 1.00 54.50 112 ARG A CA 1
ATOM 864 C C . ARG A 1 112 ? 9.554 -52.293 -42.924 1.00 54.50 112 ARG A C 1
ATOM 866 O O . ARG A 1 112 ? 8.424 -52.496 -43.369 1.00 54.50 112 ARG A O 1
ATOM 873 N N . GLY A 1 113 ? 10.656 -52.237 -43.665 1.00 63.78 113 GLY A N 1
ATOM 874 C CA . GLY A 1 113 ? 10.790 -52.685 -45.051 1.00 63.78 113 GLY A CA 1
ATOM 875 C C . GLY A 1 113 ? 11.993 -53.602 -45.158 1.00 63.78 113 GLY A C 1
ATOM 876 O O . GLY A 1 113 ? 13.025 -53.250 -44.543 1.00 63.78 113 GLY A O 1
#